Protein AF-A0A3D3BYM0-F1 (afdb_monomer_lite)

Radius of gyration: 15.6 Å; chains: 1; bounding box: 39×30×38 Å

Foldseek 3Di:
DDKAKEKEKPADQQQQVDKIKIFIWIDDPNDTGTDDMRIRQGALVSVVVVQVPDPRHAEYEYQDDLDADAADDADPVQVVCCVVAVVQVQGDDGDYCPVCVPGSSNVNSVVVVVVFADDVDDSVGRHYYYDRVQVVCCVVVVNSHGDPPDPDD

pLDDT: mean 93.31, std 7.95, range [42.41, 98.62]

Secondary structure (DSSP, 8-state):
--EEEEEEEE--SSTTTS-EEEEEEEEETTEEEEEEEEEEE-HHHHHHHHHHTSTTEEEEEEES-S----SSS--HHHHHHHHHHGGGT-PPPP--TTT-TT-HHHHHHHHHHTTT-EET--TTS-EEEEE-HHHHHHHHTT-SS----S---

Sequence (153 aa):
MRRFTLAGMDLAWVSANNPTAIAVGTLQGNTLTLDAVLQNLYGTESILKHLAGIDSLHGVTIDGPTIIRNLDGRRACEDELSRVYGSRKAGCHTSNLSRYPHADSVKLGDALAARGFAHLGNQDQRWQSECYPHPALIEIFQLRERHFYKKGR

Structure (mmCIF, N/CA/C/O backbone):
data_AF-A0A3D3BYM0-F1
#
_entry.id   AF-A0A3D3BYM0-F1
#
loop_
_atom_site.group_PDB
_atom_site.id
_atom_site.type_symbol
_atom_site.label_atom_id
_atom_site.label_alt_id
_atom_site.label_comp_id
_atom_site.label_asym_id
_atom_site.label_entity_id
_atom_site.label_seq_id
_atom_site.pdbx_PDB_ins_code
_atom_site.Cartn_x
_atom_site.Cartn_y
_atom_site.Cartn_z
_atom_site.occupancy
_atom_site.B_iso_or_equiv
_atom_site.auth_seq_id
_atom_site.auth_comp_id
_atom_site.auth_asym_id
_atom_site.auth_atom_id
_atom_site.pdbx_PDB_model_num
ATOM 1 N N . MET A 1 1 ? -21.919 -4.758 16.281 1.00 71.75 1 MET A N 1
ATOM 2 C CA . MET A 1 1 ? -21.126 -5.210 15.112 1.00 71.75 1 MET A CA 1
ATOM 3 C C . MET A 1 1 ? -19.688 -4.775 15.324 1.00 71.75 1 MET A C 1
ATOM 5 O O . MET A 1 1 ? -19.502 -3.680 15.844 1.00 71.75 1 MET A O 1
ATOM 9 N N . ARG A 1 2 ? -18.697 -5.611 14.987 1.00 86.94 2 ARG A N 1
ATOM 10 C CA . ARG A 1 2 ? -17.284 -5.204 15.069 1.00 86.94 2 ARG A CA 1
ATOM 11 C C . ARG A 1 2 ? -17.025 -4.050 14.093 1.00 86.94 2 ARG A C 1
ATOM 13 O O . ARG A 1 2 ? -17.615 -4.016 13.014 1.00 86.94 2 ARG A O 1
ATOM 20 N N . ARG A 1 3 ? -16.191 -3.106 14.522 1.00 93.88 3 ARG A N 1
ATOM 21 C CA . ARG A 1 3 ? -15.766 -1.927 13.764 1.00 93.88 3 ARG A CA 1
ATOM 22 C C . ARG A 1 3 ? -14.255 -2.022 13.588 1.00 93.88 3 ARG A C 1
ATOM 24 O O . ARG A 1 3 ? -13.564 -2.245 14.578 1.00 93.88 3 ARG A O 1
ATOM 31 N N . PHE A 1 4 ? -13.762 -1.841 12.368 1.00 96.81 4 PHE A N 1
ATOM 32 C CA 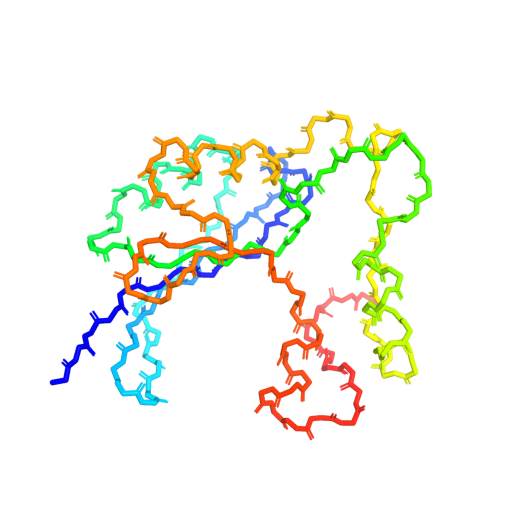. PHE A 1 4 ? -12.330 -1.870 12.075 1.00 96.81 4 PHE A CA 1
ATOM 33 C C . PHE A 1 4 ? -11.894 -0.578 11.395 1.00 96.81 4 PHE A C 1
ATOM 35 O O . PHE A 1 4 ? -12.480 -0.190 10.387 1.00 96.81 4 PHE A O 1
ATOM 42 N N . THR A 1 5 ? -10.855 0.065 11.923 1.00 98.06 5 THR A N 1
ATOM 43 C CA . THR A 1 5 ? -10.189 1.183 11.248 1.00 98.06 5 THR A CA 1
ATOM 44 C C . THR A 1 5 ? -9.174 0.621 10.260 1.00 98.06 5 THR A C 1
ATOM 46 O O . THR A 1 5 ? -8.299 -0.159 10.639 1.00 98.06 5 THR A O 1
ATOM 49 N N . LEU A 1 6 ? -9.285 0.996 8.992 1.00 98.00 6 LEU A N 1
ATOM 50 C CA . LEU A 1 6 ? -8.450 0.525 7.893 1.00 98.00 6 LEU A CA 1
ATOM 51 C C . LEU A 1 6 ? -7.742 1.708 7.231 1.00 98.00 6 LEU A C 1
ATOM 53 O O . LEU A 1 6 ? -8.289 2.809 7.174 1.00 98.00 6 LEU A O 1
ATOM 57 N N . ALA A 1 7 ? -6.550 1.467 6.693 1.00 98.38 7 ALA A N 1
ATOM 58 C CA . ALA A 1 7 ? -5.813 2.440 5.899 1.00 98.38 7 ALA A CA 1
ATOM 59 C C . ALA A 1 7 ? -5.406 1.846 4.545 1.00 98.38 7 ALA A C 1
ATOM 61 O O . ALA A 1 7 ? -4.842 0.755 4.484 1.00 98.38 7 ALA A O 1
ATOM 62 N N . GLY A 1 8 ? -5.652 2.574 3.460 1.00 97.56 8 GLY A N 1
ATOM 63 C CA . GLY A 1 8 ? -5.150 2.249 2.127 1.00 97.56 8 GLY A CA 1
ATOM 64 C C . GLY A 1 8 ? -4.214 3.335 1.626 1.00 97.56 8 GLY A C 1
ATOM 65 O O . GLY A 1 8 ? -4.562 4.511 1.701 1.00 97.56 8 GLY A O 1
ATOM 66 N N . MET A 1 9 ? -3.033 2.962 1.131 1.00 95.69 9 MET A N 1
ATOM 67 C CA . MET 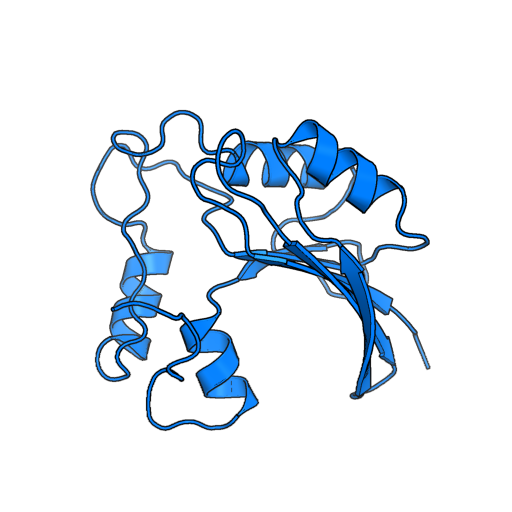A 1 9 ? -2.047 3.921 0.630 1.00 95.69 9 MET A CA 1
ATOM 68 C C . MET A 1 9 ? -1.777 3.763 -0.867 1.00 95.69 9 MET A C 1
ATOM 70 O O . MET A 1 9 ? -1.527 2.655 -1.338 1.00 95.69 9 MET A O 1
ATOM 74 N N . ASP A 1 10 ? -1.791 4.890 -1.580 1.00 94.81 10 ASP A N 1
ATOM 75 C CA . ASP A 1 10 ? -1.225 5.031 -2.927 1.00 94.81 10 ASP A CA 1
ATOM 76 C C . ASP A 1 10 ? 0.236 5.451 -2.756 1.00 94.81 10 ASP A C 1
ATOM 78 O O . ASP A 1 10 ? 0.537 6.626 -2.514 1.00 94.81 10 ASP A O 1
ATOM 82 N N . LEU A 1 11 ? 1.124 4.455 -2.729 1.00 93.69 11 LEU A N 1
ATOM 83 C CA . LEU A 1 11 ? 2.528 4.652 -2.408 1.00 93.69 11 LEU A CA 1
ATOM 84 C C . LEU A 1 11 ? 3.303 5.060 -3.658 1.00 93.69 11 LEU A C 1
ATOM 86 O O . LEU A 1 11 ? 3.356 4.358 -4.668 1.00 93.69 11 LEU A O 1
ATOM 90 N N . ALA A 1 12 ? 4.020 6.170 -3.547 1.00 88.81 12 ALA A N 1
ATOM 91 C CA . ALA A 1 12 ? 4.994 6.528 -4.555 1.00 88.81 12 ALA A CA 1
ATOM 92 C C . ALA A 1 12 ? 6.186 5.553 -4.556 1.00 88.81 12 ALA A C 1
ATOM 94 O O . ALA A 1 12 ? 6.851 5.368 -3.537 1.00 88.81 12 ALA A O 1
ATOM 95 N N . TRP A 1 13 ? 6.538 5.026 -5.735 1.00 81.44 13 TRP A N 1
ATOM 96 C CA . TRP A 1 13 ? 7.719 4.167 -5.937 1.00 81.44 13 TRP A CA 1
ATOM 97 C C . TRP A 1 13 ? 9.031 4.786 -5.429 1.00 81.44 13 TRP A C 1
ATOM 99 O O . TRP A 1 13 ? 9.923 4.062 -4.995 1.00 81.44 13 TRP A O 1
ATOM 109 N N . VAL A 1 14 ? 9.147 6.119 -5.486 1.00 82.50 14 VAL A N 1
ATOM 110 C CA . VAL A 1 14 ? 10.243 6.895 -4.886 1.00 82.50 14 VAL A CA 1
ATOM 111 C C . VAL A 1 14 ? 9.629 7.907 -3.926 1.00 82.50 14 VAL A C 1
ATOM 113 O O . VAL A 1 14 ? 9.344 9.047 -4.311 1.00 82.50 14 VAL A O 1
ATOM 116 N N . SER A 1 15 ? 9.390 7.471 -2.689 1.00 76.94 15 SER A N 1
ATOM 117 C CA . SER A 1 15 ? 8.596 8.217 -1.704 1.00 76.94 15 SER A CA 1
ATOM 118 C C . SER A 1 15 ? 9.264 9.508 -1.223 1.00 76.94 15 SER A C 1
ATOM 120 O O . SER A 1 15 ? 8.589 10.415 -0.747 1.00 76.94 15 SER A O 1
ATOM 122 N N . ALA A 1 16 ? 10.588 9.619 -1.361 1.00 79.31 16 ALA A N 1
ATOM 123 C CA . ALA A 1 16 ? 11.334 10.820 -0.989 1.00 79.31 16 ALA A CA 1
ATOM 124 C C . ALA A 1 16 ? 10.987 12.037 -1.866 1.00 79.31 16 ALA A C 1
ATOM 126 O O . ALA A 1 16 ? 10.979 13.160 -1.374 1.00 79.31 16 ALA A O 1
ATOM 127 N N . ASN A 1 17 ? 10.681 11.812 -3.150 1.00 83.94 17 ASN A N 1
ATOM 128 C CA . ASN A 1 17 ? 10.512 12.887 -4.137 1.00 83.94 17 ASN A CA 1
ATOM 129 C C . ASN A 1 17 ? 9.078 13.023 -4.652 1.00 83.94 17 ASN A C 1
ATOM 131 O O . ASN A 1 17 ? 8.745 14.027 -5.273 1.00 83.94 17 ASN A O 1
ATOM 135 N N . ASN A 1 18 ? 8.241 12.010 -4.435 1.00 89.88 18 ASN A N 1
ATOM 136 C CA . ASN A 1 18 ? 6.871 11.985 -4.924 1.00 89.88 18 ASN A CA 1
ATOM 137 C C . ASN A 1 18 ? 5.920 11.740 -3.751 1.00 89.88 18 ASN A C 1
ATOM 139 O O . ASN A 1 18 ? 6.206 10.882 -2.910 1.00 89.88 18 ASN A O 1
ATOM 143 N N . PRO A 1 19 ? 4.794 12.466 -3.694 1.00 93.50 19 PRO A N 1
ATOM 144 C CA . PRO A 1 19 ? 3.877 12.374 -2.576 1.00 93.50 19 PRO A CA 1
ATOM 145 C C . PRO A 1 19 ? 3.160 11.025 -2.558 1.00 93.50 19 PRO A C 1
ATOM 147 O O . PRO A 1 19 ? 2.708 10.522 -3.584 1.00 93.50 19 PRO A O 1
ATOM 150 N N . THR A 1 20 ? 3.014 10.483 -1.357 1.00 95.50 20 THR A N 1
ATOM 151 C CA . THR A 1 20 ? 2.113 9.380 -1.021 1.00 95.50 20 THR A CA 1
ATOM 152 C C . THR A 1 20 ? 0.846 9.943 -0.386 1.00 95.50 20 THR A C 1
ATOM 154 O O . THR A 1 20 ? 0.886 10.966 0.309 1.00 95.50 20 THR A O 1
ATOM 157 N N . ALA A 1 21 ? -0.277 9.262 -0.600 1.00 96.75 21 ALA A N 1
ATOM 158 C CA . ALA A 1 21 ? -1.528 9.538 0.095 1.00 96.75 21 ALA A CA 1
ATOM 159 C C . ALA A 1 21 ? -2.008 8.299 0.860 1.00 96.75 21 ALA A C 1
ATOM 161 O O . ALA A 1 21 ? -1.792 7.170 0.421 1.00 96.75 21 ALA A O 1
ATOM 162 N N . ILE A 1 22 ? -2.669 8.517 1.997 1.00 98.06 22 ILE A N 1
ATOM 163 C CA . ILE A 1 22 ? -3.292 7.476 2.822 1.00 98.06 22 ILE A CA 1
ATOM 164 C C . ILE A 1 22 ? -4.765 7.832 3.004 1.00 98.06 22 ILE A C 1
ATOM 166 O O . ILE A 1 22 ? -5.090 8.865 3.585 1.00 98.06 22 ILE A O 1
ATOM 170 N N . ALA A 1 23 ? -5.655 6.964 2.540 1.00 98.12 23 ALA A N 1
ATOM 171 C CA . ALA A 1 23 ? -7.070 7.003 2.873 1.00 98.12 23 ALA A CA 1
ATOM 172 C C . ALA A 1 23 ? -7.308 6.185 4.145 1.00 98.12 23 ALA A C 1
ATOM 174 O O . ALA A 1 23 ? -6.874 5.038 4.229 1.00 98.12 23 ALA A O 1
ATOM 175 N N . VAL A 1 24 ? -8.002 6.765 5.120 1.00 98.62 24 VAL A N 1
ATOM 176 C CA . VAL A 1 24 ? -8.388 6.106 6.372 1.00 98.62 24 VAL A CA 1
ATOM 177 C C . VAL A 1 24 ? -9.896 5.954 6.382 1.00 98.62 24 VAL A C 1
ATOM 179 O O . VAL A 1 24 ? -10.616 6.912 6.097 1.00 98.62 24 VAL A O 1
ATOM 182 N N . GLY A 1 25 ? -10.378 4.763 6.706 1.00 98.12 25 GLY A N 1
ATOM 183 C CA . GLY A 1 25 ? -11.804 4.502 6.767 1.00 98.12 25 GLY A CA 1
ATOM 184 C C . GLY A 1 25 ? -12.190 3.486 7.822 1.00 98.12 25 GLY A C 1
ATOM 185 O O . GLY A 1 25 ? -11.385 2.683 8.289 1.00 98.12 25 GLY A O 1
ATOM 186 N N . THR A 1 26 ? -13.466 3.508 8.164 1.00 98.00 26 THR A N 1
ATOM 187 C CA . THR A 1 26 ? -14.086 2.622 9.131 1.00 98.00 26 THR A CA 1
ATOM 188 C C . THR A 1 26 ? -14.918 1.575 8.406 1.00 98.00 26 THR A C 1
ATOM 190 O O . THR A 1 26 ? -15.891 1.915 7.735 1.00 98.00 26 THR A O 1
ATOM 193 N N . LEU A 1 27 ? -14.597 0.298 8.603 1.00 96.00 27 LEU A N 1
ATOM 194 C CA . LEU A 1 27 ? -15.428 -0.822 8.177 1.00 96.00 27 LEU A CA 1
ATOM 195 C C . LEU A 1 27 ? -16.379 -1.238 9.306 1.00 96.00 27 LEU A C 1
ATOM 197 O O . LEU A 1 27 ? -15.939 -1.602 10.400 1.00 96.00 27 LEU A O 1
ATOM 201 N N . GLN A 1 28 ? -17.681 -1.227 9.026 1.00 96.00 28 GLN A N 1
ATOM 202 C CA . GLN A 1 28 ? -18.724 -1.758 9.900 1.00 96.00 28 GLN A CA 1
ATOM 203 C C . GLN A 1 28 ? -19.704 -2.605 9.080 1.00 96.00 28 GLN A C 1
ATOM 205 O O . GLN A 1 28 ? -20.415 -2.096 8.214 1.00 96.00 28 GLN A O 1
ATOM 210 N N . GLY A 1 29 ? -19.749 -3.912 9.354 1.00 92.56 29 GLY A N 1
ATOM 211 C CA . GLY A 1 29 ? -20.488 -4.848 8.501 1.00 92.56 29 GLY A CA 1
ATOM 212 C C . GLY A 1 29 ? -19.932 -4.814 7.075 1.00 92.56 29 GLY A C 1
ATOM 213 O O . GLY A 1 29 ? -18.740 -5.035 6.884 1.00 92.56 29 GLY A O 1
ATOM 214 N N . ASN A 1 30 ? -20.778 -4.476 6.101 1.00 90.94 30 ASN A N 1
ATOM 215 C CA . ASN A 1 30 ? -20.394 -4.358 4.688 1.00 90.94 30 ASN A CA 1
ATOM 216 C C . ASN A 1 30 ? -20.196 -2.901 4.236 1.00 90.94 30 ASN A C 1
ATOM 218 O O . ASN A 1 30 ? -20.046 -2.644 3.043 1.00 90.94 30 ASN A O 1
ATOM 222 N N . THR A 1 31 ? -20.209 -1.947 5.167 1.00 94.62 31 THR A N 1
ATOM 223 C CA . THR A 1 31 ? -20.067 -0.523 4.859 1.00 94.62 31 THR A CA 1
ATOM 224 C C . THR A 1 31 ? -18.681 -0.047 5.261 1.00 94.62 31 THR A C 1
ATOM 226 O O . THR A 1 31 ? -18.320 -0.109 6.436 1.00 94.62 31 THR A O 1
ATOM 229 N N . LEU A 1 32 ? -17.918 0.445 4.285 1.00 94.69 32 LEU A N 1
ATOM 230 C CA . LEU A 1 32 ? -16.675 1.177 4.507 1.00 94.69 32 LEU A CA 1
ATOM 231 C C . LEU A 1 32 ? -16.955 2.679 4.375 1.00 94.69 32 LEU A C 1
ATOM 233 O O . LEU A 1 32 ? -17.291 3.150 3.289 1.00 94.69 32 LEU A O 1
ATOM 237 N N . THR A 1 33 ? -16.803 3.422 5.466 1.00 97.50 33 THR A N 1
ATOM 238 C CA . THR A 1 33 ? -16.913 4.887 5.483 1.00 97.50 33 THR A CA 1
ATOM 239 C C . THR A 1 33 ? -15.521 5.495 5.392 1.00 97.50 33 THR A C 1
ATOM 241 O O . THR A 1 33 ? -14.649 5.132 6.175 1.00 97.50 33 THR A O 1
ATOM 244 N N . LEU A 1 34 ? -15.299 6.408 4.445 1.00 97.81 34 LEU A N 1
ATOM 245 C CA . LEU A 1 34 ? -14.060 7.183 4.372 1.00 97.81 34 LEU A CA 1
ATOM 246 C C . LEU A 1 34 ? -14.079 8.260 5.462 1.00 97.81 34 LEU A C 1
ATOM 248 O O . LEU A 1 34 ? -14.935 9.141 5.438 1.00 97.81 34 LEU A O 1
ATOM 252 N N . ASP A 1 35 ? -13.124 8.193 6.382 1.00 97.69 35 ASP A N 1
ATOM 253 C CA . ASP A 1 35 ? -13.037 9.104 7.523 1.00 97.69 35 ASP A CA 1
ATOM 254 C C . ASP A 1 35 ? -12.062 10.258 7.242 1.00 97.69 35 ASP A C 1
ATOM 256 O O . ASP A 1 35 ? -12.324 11.403 7.608 1.00 97.69 35 ASP A O 1
ATOM 260 N N . ALA A 1 36 ? -10.936 9.976 6.576 1.00 97.88 36 ALA A N 1
ATOM 261 C CA . ALA A 1 36 ? -9.917 10.977 6.267 1.00 97.88 36 ALA A CA 1
ATOM 262 C C . ALA A 1 36 ? -9.064 10.599 5.049 1.00 97.88 36 ALA A C 1
ATOM 264 O O . ALA A 1 36 ? -8.914 9.427 4.706 1.00 97.88 36 ALA A O 1
ATOM 265 N N . VAL A 1 37 ? -8.438 11.607 4.432 1.00 98.12 37 VAL A N 1
ATOM 266 C CA . VAL A 1 37 ? -7.385 11.426 3.424 1.00 98.12 37 VAL A CA 1
ATOM 267 C C . VAL A 1 37 ? -6.181 12.276 3.812 1.00 98.12 37 VAL A C 1
ATOM 269 O O . VAL A 1 37 ? -6.242 13.504 3.797 1.00 98.12 37 VAL A O 1
ATOM 272 N N . LEU A 1 38 ? -5.077 11.613 4.138 1.00 97.38 38 LEU A N 1
ATOM 273 C CA . LEU A 1 38 ? -3.778 12.231 4.374 1.00 97.38 38 LEU A CA 1
ATOM 274 C C . LEU A 1 38 ? -3.044 12.316 3.036 1.00 97.38 38 LEU A C 1
ATOM 276 O O . LEU A 1 38 ? -2.950 11.320 2.323 1.00 97.38 38 LEU A O 1
ATOM 280 N N . GLN A 1 39 ? -2.541 13.491 2.678 1.00 96.06 39 GLN A N 1
ATOM 281 C CA . GLN A 1 39 ? -1.901 13.747 1.382 1.00 96.06 39 GLN A CA 1
ATOM 282 C C . GLN A 1 39 ? -0.513 14.349 1.586 1.00 96.06 39 GLN A C 1
ATOM 284 O O . GLN A 1 39 ? -0.189 14.808 2.680 1.00 96.06 39 GLN A O 1
ATOM 289 N N . ASN A 1 40 ? 0.283 14.405 0.514 1.00 95.25 40 ASN A N 1
ATOM 290 C CA . ASN A 1 40 ? 1.610 15.030 0.514 1.00 95.25 40 ASN A CA 1
ATOM 291 C C . ASN A 1 40 ? 2.564 14.426 1.559 1.00 95.25 40 ASN A C 1
ATOM 293 O O . ASN A 1 40 ? 3.332 15.143 2.199 1.00 95.25 40 ASN A O 1
ATOM 297 N N . LEU A 1 41 ? 2.510 13.103 1.737 1.00 96.25 41 LEU A N 1
ATOM 298 C CA . LEU A 1 41 ? 3.426 12.385 2.617 1.00 96.25 41 LEU A CA 1
ATOM 299 C C . LEU A 1 41 ? 4.687 11.997 1.845 1.00 96.25 41 LEU A C 1
ATOM 301 O O . LEU A 1 41 ? 4.596 11.360 0.797 1.00 96.25 41 LEU A O 1
ATOM 305 N N . TYR A 1 42 ? 5.850 12.357 2.381 1.00 95.81 42 TYR A N 1
ATOM 306 C CA . TYR A 1 42 ? 7.150 12.094 1.766 1.00 95.81 42 TYR A CA 1
ATOM 307 C C . TYR A 1 42 ? 8.029 11.267 2.697 1.00 95.81 42 TYR A C 1
ATOM 309 O O . TYR A 1 42 ? 8.145 11.568 3.886 1.00 95.81 42 TYR A O 1
ATOM 317 N N . GLY A 1 43 ? 8.672 10.249 2.134 1.00 94.62 43 GLY A N 1
ATOM 318 C CA . GLY A 1 43 ? 9.540 9.332 2.859 1.00 94.62 43 GLY A CA 1
ATOM 319 C C . GLY A 1 43 ? 8.790 8.360 3.774 1.00 94.62 43 GLY A C 1
ATOM 320 O O . GLY A 1 43 ? 7.691 8.618 4.276 1.00 94.62 43 GLY A O 1
ATOM 321 N N . THR A 1 44 ? 9.422 7.219 4.032 1.00 94.69 44 THR A N 1
ATOM 322 C CA . THR A 1 44 ? 8.854 6.148 4.859 1.00 94.69 44 THR A CA 1
ATOM 323 C C . THR A 1 44 ? 8.611 6.580 6.304 1.00 94.69 44 THR A C 1
ATOM 325 O O . THR A 1 44 ? 7.604 6.196 6.890 1.00 94.69 44 THR A O 1
ATOM 328 N N . GLU A 1 45 ? 9.474 7.418 6.880 1.00 95.50 45 GLU A N 1
ATOM 329 C CA . GLU A 1 45 ? 9.327 7.901 8.259 1.00 95.50 45 GLU A CA 1
ATOM 330 C C . GLU A 1 45 ? 8.045 8.715 8.461 1.00 95.50 45 GLU A C 1
ATOM 332 O O . GLU A 1 45 ? 7.302 8.468 9.413 1.00 95.50 45 GLU A O 1
ATOM 337 N N . SER A 1 46 ? 7.745 9.642 7.541 1.00 96.56 46 SER A N 1
ATOM 338 C CA . SER A 1 46 ? 6.514 10.437 7.594 1.00 96.56 46 SER A CA 1
ATOM 339 C C . SER A 1 46 ? 5.283 9.541 7.479 1.00 96.56 46 SER A C 1
ATOM 341 O O . SER A 1 46 ? 4.355 9.660 8.280 1.00 96.56 46 SER A O 1
A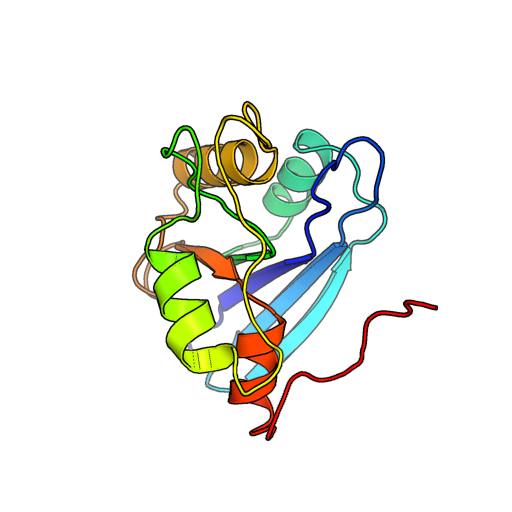TOM 343 N N . ILE A 1 47 ? 5.299 8.591 6.539 1.00 96.75 47 ILE A N 1
ATOM 344 C CA . ILE A 1 47 ? 4.215 7.621 6.337 1.00 96.75 47 ILE A CA 1
ATOM 345 C C . ILE A 1 47 ? 3.979 6.803 7.616 1.00 96.75 47 ILE A C 1
ATOM 347 O O . ILE A 1 47 ? 2.855 6.737 8.111 1.00 96.75 47 ILE A O 1
ATOM 351 N N . LEU A 1 48 ? 5.036 6.231 8.202 1.00 97.19 48 LEU A N 1
ATOM 352 C CA . LEU A 1 48 ? 4.942 5.420 9.420 1.00 97.19 48 LEU A CA 1
ATOM 353 C C . LEU A 1 48 ? 4.463 6.225 10.629 1.00 97.19 48 LEU A C 1
ATOM 355 O O . LEU A 1 48 ? 3.677 5.708 11.424 1.00 97.19 48 LEU A O 1
ATOM 359 N N . LYS A 1 49 ? 4.906 7.480 10.768 1.00 97.69 49 LYS A N 1
ATOM 360 C CA . LYS A 1 49 ? 4.443 8.382 11.828 1.00 97.69 49 LYS A CA 1
ATOM 361 C C . LYS A 1 49 ? 2.939 8.626 11.726 1.00 97.69 49 LYS A C 1
ATOM 363 O O . LYS A 1 49 ? 2.246 8.540 12.735 1.00 97.69 49 LYS A O 1
ATOM 368 N N . HIS A 1 50 ? 2.436 8.894 10.522 1.00 97.75 50 HIS A N 1
ATOM 369 C CA . HIS A 1 50 ? 1.007 9.115 10.308 1.00 97.75 50 HIS A CA 1
ATOM 370 C C . HIS A 1 50 ? 0.190 7.845 10.559 1.00 97.75 50 HIS A C 1
ATOM 372 O O . HIS A 1 50 ? -0.824 7.921 11.241 1.00 97.75 50 HIS A O 1
ATOM 378 N N . LEU A 1 51 ? 0.653 6.675 10.103 1.00 97.81 51 LEU A N 1
ATOM 379 C CA . LEU A 1 51 ? -0.013 5.398 10.393 1.00 97.81 51 LEU A CA 1
ATOM 380 C C . LEU A 1 51 ? -0.068 5.091 11.895 1.00 97.81 51 LEU A C 1
ATOM 382 O O . LEU A 1 51 ? -1.084 4.608 12.384 1.00 97.81 51 LEU A O 1
ATOM 386 N N . ALA A 1 52 ? 1.006 5.382 12.634 1.00 96.94 52 ALA A N 1
ATOM 387 C CA . ALA A 1 52 ? 1.056 5.184 14.082 1.00 96.94 52 ALA A CA 1
ATOM 388 C C . ALA A 1 52 ? 0.123 6.131 14.856 1.00 96.94 52 ALA A C 1
ATOM 390 O O . ALA A 1 52 ? -0.267 5.805 15.972 1.00 96.94 52 ALA A O 1
ATOM 391 N N . GLY A 1 53 ? -0.228 7.280 14.271 1.00 97.19 53 GLY A N 1
ATOM 392 C CA . GLY A 1 53 ? -1.191 8.226 14.835 1.00 97.19 53 GLY A CA 1
ATOM 393 C C . GLY A 1 53 ? -2.657 7.889 14.549 1.00 97.19 53 GLY A C 1
ATOM 394 O O . GLY A 1 53 ? -3.528 8.623 15.003 1.00 97.19 53 GLY A O 1
ATOM 395 N N . ILE A 1 54 ? -2.951 6.828 13.786 1.00 97.75 54 ILE A N 1
ATOM 396 C CA . ILE A 1 54 ? -4.328 6.390 13.531 1.00 97.75 54 ILE A CA 1
ATOM 397 C C . ILE A 1 54 ? -4.780 5.469 14.667 1.00 97.75 54 ILE A C 1
ATOM 399 O O . ILE A 1 54 ? -4.298 4.340 14.808 1.00 97.75 54 ILE A O 1
ATOM 403 N N . ASP A 1 55 ? -5.757 5.934 15.440 1.00 95.50 55 ASP A N 1
ATOM 404 C CA . ASP A 1 55 ? -6.313 5.180 16.558 1.00 95.50 55 ASP A CA 1
ATOM 405 C C . ASP A 1 55 ? -6.945 3.859 16.107 1.00 95.50 55 ASP A C 1
ATOM 407 O O . ASP A 1 55 ? -7.757 3.794 15.179 1.00 95.50 55 ASP A O 1
ATOM 411 N N . SER A 1 56 ? -6.598 2.783 16.820 1.00 95.31 56 SER A N 1
ATOM 412 C CA . SER A 1 56 ? -7.125 1.431 16.586 1.00 95.31 56 SER A CA 1
ATOM 413 C C . SER A 1 56 ? -6.958 0.930 15.141 1.00 95.31 56 SER A C 1
ATOM 415 O O . SER A 1 56 ? -7.774 0.140 14.662 1.00 95.31 56 SER A O 1
ATOM 417 N N . LEU A 1 57 ? -5.904 1.373 14.438 1.00 98.00 57 LEU A N 1
ATOM 418 C CA . LEU A 1 57 ? -5.595 0.917 13.083 1.00 98.00 57 LEU A CA 1
ATOM 419 C C . LEU A 1 57 ? -5.420 -0.608 13.038 1.00 98.00 57 LEU A C 1
ATOM 421 O O . LEU A 1 57 ? -4.499 -1.174 13.643 1.00 98.00 57 LEU A O 1
ATOM 425 N N . HIS A 1 58 ? -6.306 -1.251 12.281 1.00 97.88 58 HIS A N 1
ATOM 426 C CA . HIS A 1 58 ? -6.461 -2.699 12.221 1.00 97.88 58 HIS A CA 1
ATOM 427 C C . HIS A 1 58 ? -5.870 -3.311 10.951 1.00 97.88 58 HIS A C 1
ATOM 429 O O . HIS A 1 58 ? -5.176 -4.320 11.020 1.00 97.88 58 HIS A O 1
ATOM 435 N N . GLY A 1 59 ? -6.097 -2.687 9.796 1.00 97.88 59 GLY A N 1
ATOM 436 C CA . GLY A 1 59 ? -5.649 -3.205 8.503 1.00 97.88 59 GLY A CA 1
ATOM 437 C C . GLY A 1 59 ? -4.973 -2.145 7.648 1.00 97.88 59 GLY A C 1
ATOM 438 O O . GLY A 1 59 ? -5.416 -0.996 7.636 1.00 97.88 59 GLY A O 1
ATOM 439 N N . VAL A 1 60 ? -3.917 -2.529 6.929 1.00 98.19 60 VAL A N 1
ATOM 440 C CA . VAL A 1 60 ? -3.181 -1.636 6.025 1.00 98.19 60 VAL A CA 1
ATOM 441 C C . VAL A 1 60 ? -3.004 -2.275 4.650 1.00 98.19 60 VAL A C 1
ATOM 443 O O . VAL A 1 60 ? -2.416 -3.345 4.529 1.00 98.19 60 VAL A O 1
ATOM 446 N N . THR A 1 61 ? -3.454 -1.605 3.593 1.00 97.12 61 THR A N 1
ATOM 447 C CA . THR A 1 61 ? -3.196 -2.025 2.208 1.00 97.12 61 THR A CA 1
ATOM 448 C C . THR A 1 61 ? -2.232 -1.062 1.524 1.00 97.12 61 THR A C 1
ATOM 450 O O . THR A 1 61 ? -2.436 0.151 1.604 1.00 97.12 61 THR A O 1
ATOM 453 N N . ILE A 1 62 ? -1.227 -1.581 0.819 1.00 96.81 62 ILE A N 1
ATOM 454 C CA . ILE A 1 62 ? -0.161 -0.791 0.183 1.00 96.81 62 ILE A CA 1
ATOM 455 C C . ILE A 1 62 ? -0.196 -0.970 -1.333 1.00 96.81 62 ILE A C 1
ATOM 457 O O . ILE A 1 62 ? -0.008 -2.092 -1.793 1.00 96.81 62 ILE A O 1
ATOM 461 N N . ASP A 1 63 ? -0.403 0.099 -2.114 1.00 94.69 63 ASP A N 1
ATOM 462 C CA . ASP A 1 63 ? -0.197 0.064 -3.573 1.00 94.69 63 ASP A CA 1
ATOM 463 C C . ASP A 1 63 ? 1.298 -0.060 -3.883 1.00 94.69 63 ASP A C 1
ATOM 465 O O . ASP A 1 63 ? 2.022 0.926 -4.004 1.00 94.69 63 ASP A O 1
ATOM 469 N N . GLY A 1 64 ? 1.785 -1.296 -3.929 1.00 92.81 64 GLY A N 1
ATOM 470 C CA . GLY A 1 64 ? 3.170 -1.587 -4.245 1.00 92.81 64 GLY A CA 1
ATOM 471 C C . GLY A 1 64 ? 3.667 -2.917 -3.679 1.00 92.81 64 GLY A C 1
ATOM 472 O O . GLY A 1 64 ? 3.029 -3.525 -2.818 1.00 92.81 64 GLY A O 1
ATOM 473 N N . PRO A 1 65 ? 4.835 -3.373 -4.156 1.00 94.50 65 PRO A N 1
ATOM 474 C CA . PRO A 1 65 ? 5.451 -4.622 -3.723 1.00 94.50 65 PRO A CA 1
ATOM 475 C C . PRO A 1 65 ? 6.021 -4.511 -2.300 1.00 94.50 65 PRO A C 1
ATOM 477 O O . PRO A 1 65 ? 7.040 -3.854 -2.098 1.00 94.50 65 PRO A O 1
ATOM 480 N N . THR A 1 66 ? 5.436 -5.172 -1.305 1.00 95.56 66 THR A N 1
ATOM 481 C CA . THR A 1 66 ? 5.976 -5.208 0.070 1.00 95.56 66 THR A CA 1
ATOM 482 C C . THR A 1 66 ? 6.996 -6.325 0.263 1.00 95.56 66 THR A C 1
ATOM 484 O O . THR A 1 66 ? 7.747 -6.309 1.233 1.00 95.56 66 THR A O 1
ATOM 487 N N . ILE A 1 67 ? 7.075 -7.274 -0.676 1.00 95.12 67 ILE A N 1
ATOM 488 C CA . ILE A 1 67 ? 8.086 -8.336 -0.682 1.00 95.12 67 ILE A CA 1
ATOM 489 C C . ILE A 1 67 ? 8.733 -8.429 -2.067 1.00 95.12 67 ILE A C 1
ATOM 491 O O . ILE A 1 67 ? 8.082 -8.784 -3.050 1.00 95.12 67 ILE A O 1
ATOM 495 N N . ILE A 1 68 ? 10.042 -8.183 -2.142 1.00 96.44 68 ILE A N 1
ATOM 496 C CA . ILE A 1 68 ? 10.850 -8.363 -3.357 1.00 96.44 68 ILE A CA 1
ATOM 497 C C . ILE A 1 68 ? 12.059 -9.227 -3.002 1.00 96.44 68 ILE A C 1
ATOM 499 O O . ILE A 1 68 ? 12.850 -8.865 -2.138 1.00 96.44 68 ILE A O 1
ATOM 503 N N . ARG A 1 69 ? 12.185 -10.391 -3.647 1.00 96.19 69 ARG A N 1
ATOM 504 C CA . ARG A 1 69 ? 13.269 -11.361 -3.383 1.00 96.19 69 ARG A CA 1
ATOM 505 C C . ARG A 1 69 ? 13.989 -11.826 -4.647 1.00 96.19 69 ARG A C 1
ATOM 507 O O . ARG A 1 69 ? 15.097 -12.338 -4.565 1.00 96.19 69 ARG A O 1
ATOM 514 N N . ASN A 1 70 ? 13.351 -11.673 -5.802 1.00 97.06 70 ASN A N 1
ATOM 515 C CA . ASN A 1 70 ? 13.909 -12.007 -7.103 1.00 97.06 70 ASN A CA 1
ATOM 516 C C . ASN A 1 70 ? 14.936 -10.955 -7.537 1.00 97.06 70 ASN A C 1
ATOM 518 O O . ASN A 1 70 ? 14.707 -9.752 -7.386 1.00 97.06 70 ASN A O 1
ATOM 522 N N . LEU A 1 71 ? 16.054 -11.422 -8.097 1.00 97.31 71 LEU A N 1
ATOM 523 C CA . LEU A 1 71 ? 17.101 -10.550 -8.622 1.00 97.31 71 LEU A CA 1
ATOM 524 C C . LEU A 1 71 ? 16.579 -9.743 -9.817 1.00 97.31 71 LEU A C 1
ATOM 526 O O . LEU A 1 71 ? 16.642 -8.517 -9.806 1.00 97.31 71 LEU A O 1
ATOM 530 N N . ASP A 1 72 ? 15.988 -10.436 -10.787 1.00 96.88 72 ASP A N 1
ATOM 531 C CA . ASP A 1 72 ? 15.446 -9.906 -12.032 1.00 96.88 72 ASP A CA 1
ATOM 532 C C . ASP A 1 72 ? 14.052 -10.495 -12.334 1.00 96.88 72 ASP A C 1
ATOM 534 O O . ASP A 1 72 ? 13.433 -11.159 -11.496 1.00 96.88 72 ASP A O 1
ATOM 538 N N . GLY A 1 73 ? 13.509 -10.181 -13.514 1.00 95.62 73 GLY A N 1
ATOM 539 C CA . GLY A 1 73 ? 12.206 -10.689 -13.945 1.00 95.62 73 GLY A CA 1
ATOM 540 C C . GLY A 1 73 ? 11.038 -10.204 -13.082 1.00 95.62 73 GLY A C 1
ATOM 541 O O . GLY A 1 73 ? 11.167 -9.248 -12.313 1.00 95.62 73 GLY A O 1
ATOM 542 N N . ARG A 1 74 ? 9.879 -10.842 -13.268 1.00 94.81 74 ARG A N 1
ATOM 543 C CA . ARG A 1 74 ? 8.631 -10.581 -12.535 1.00 94.81 74 ARG A CA 1
ATOM 544 C C . ARG A 1 74 ? 8.491 -11.547 -11.366 1.00 94.81 74 ARG A C 1
ATOM 546 O O . ARG A 1 74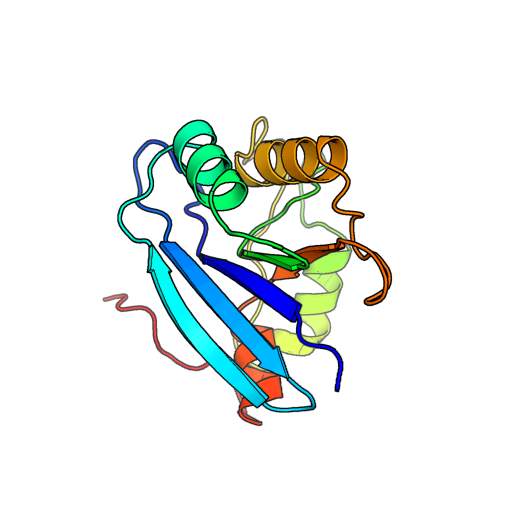 ? 9.009 -12.660 -11.405 1.00 94.81 74 ARG A O 1
ATOM 553 N N . ARG A 1 75 ? 7.778 -11.124 -10.324 1.00 96.00 75 ARG A N 1
ATOM 554 C CA . ARG A 1 75 ? 7.412 -12.013 -9.212 1.00 96.00 75 ARG A CA 1
ATOM 555 C C . ARG A 1 75 ? 6.281 -12.943 -9.651 1.00 96.00 75 ARG A C 1
ATOM 557 O O . ARG A 1 75 ? 5.403 -12.527 -10.401 1.00 96.00 75 ARG A O 1
ATOM 564 N N . ALA A 1 76 ? 6.230 -14.157 -9.102 1.00 94.12 76 ALA A N 1
ATOM 565 C CA . ALA A 1 76 ? 5.174 -15.124 -9.425 1.00 94.12 76 ALA A CA 1
ATOM 566 C C . ALA A 1 76 ? 3.751 -14.560 -9.217 1.00 94.12 76 ALA A C 1
ATOM 568 O O . ALA A 1 76 ? 2.863 -14.793 -10.032 1.00 94.12 76 ALA A O 1
ATOM 569 N N . CYS A 1 77 ? 3.537 -13.757 -8.166 1.00 92.50 77 CYS A N 1
ATOM 570 C CA . CYS A 1 77 ? 2.252 -13.091 -7.931 1.00 92.50 77 CYS A CA 1
ATOM 571 C C . CYS A 1 77 ? 1.897 -12.071 -9.026 1.00 92.50 77 CYS A C 1
ATOM 573 O O . CYS A 1 77 ? 0.736 -11.960 -9.411 1.00 92.50 77 CYS A O 1
ATOM 575 N N . GLU A 1 78 ? 2.885 -11.350 -9.561 1.00 95.19 78 GLU A N 1
ATOM 576 C CA . GLU A 1 78 ? 2.688 -10.405 -10.659 1.00 95.19 78 GLU A CA 1
ATOM 577 C C . GLU A 1 78 ? 2.345 -11.148 -11.954 1.00 95.19 78 GLU A C 1
ATOM 579 O O . GLU A 1 78 ? 1.490 -10.688 -12.715 1.00 95.19 78 GLU A O 1
ATOM 584 N N . ASP A 1 79 ? 2.999 -12.279 -12.226 1.00 94.69 79 ASP A N 1
ATOM 585 C CA . ASP A 1 79 ? 2.694 -13.112 -13.392 1.00 94.69 79 ASP A CA 1
ATOM 586 C C . ASP A 1 79 ? 1.265 -13.649 -13.344 1.00 94.69 79 ASP A C 1
ATOM 588 O O . ASP A 1 79 ? 0.525 -13.459 -14.312 1.00 94.69 79 ASP A O 1
ATOM 592 N N . GLU A 1 80 ? 0.830 -14.192 -12.206 1.00 94.81 80 GLU A N 1
ATOM 593 C CA . GLU A 1 80 ? -0.553 -14.644 -12.028 1.00 94.81 80 GLU A CA 1
ATOM 594 C C . GLU A 1 80 ? -1.563 -13.501 -12.171 1.00 94.81 80 GLU A C 1
ATOM 596 O O . GLU A 1 80 ? -2.555 -13.636 -12.892 1.00 94.81 80 GLU A O 1
ATOM 601 N N . LEU A 1 81 ? -1.298 -12.338 -11.568 1.00 93.62 81 LEU A N 1
ATOM 602 C CA . LEU A 1 81 ? -2.166 -11.171 -11.724 1.00 93.62 81 LEU A CA 1
ATOM 603 C C . LEU A 1 81 ? -2.263 -10.727 -13.185 1.00 93.62 81 LEU A C 1
ATOM 605 O O . LEU A 1 81 ? -3.363 -10.497 -13.680 1.00 93.62 81 LEU A O 1
ATOM 609 N N . SER A 1 82 ? -1.151 -10.658 -13.916 1.00 93.88 82 SER A N 1
ATOM 610 C CA . SER A 1 82 ? -1.193 -10.298 -15.338 1.00 93.88 82 SER A CA 1
ATOM 611 C C . SER A 1 82 ? -1.827 -11.373 -16.213 1.00 93.88 82 SER A C 1
ATOM 613 O O . SER A 1 82 ? -2.440 -11.026 -17.219 1.00 93.88 82 SER A O 1
ATOM 615 N N . ARG A 1 83 ? -1.743 -12.654 -15.846 1.00 95.81 83 ARG A N 1
ATOM 616 C CA . ARG A 1 83 ? -2.463 -13.728 -16.541 1.00 95.81 83 ARG A CA 1
ATOM 617 C C . ARG A 1 83 ? -3.978 -13.545 -16.420 1.00 95.81 83 ARG A C 1
ATOM 619 O O . ARG A 1 83 ? -4.689 -13.723 -17.404 1.00 95.81 83 ARG A O 1
ATOM 626 N N . VAL A 1 84 ? -4.465 -13.166 -15.237 1.00 96.25 84 VAL A N 1
ATOM 627 C CA . VAL A 1 84 ? -5.901 -12.972 -14.965 1.00 96.25 84 VAL A CA 1
ATOM 628 C C . VAL A 1 84 ? -6.417 -11.624 -15.489 1.00 96.25 84 VAL A C 1
ATOM 630 O O . VAL A 1 84 ? -7.497 -11.555 -16.071 1.00 96.25 84 VAL A O 1
ATOM 633 N N . TYR A 1 85 ? -5.650 -10.547 -15.309 1.00 96.62 85 TYR A N 1
ATOM 634 C CA . TYR A 1 85 ? -6.101 -9.168 -15.537 1.00 96.62 85 TYR A CA 1
ATOM 635 C C . TYR A 1 85 ? -5.456 -8.478 -16.748 1.00 96.62 85 TYR A C 1
ATOM 637 O O . TYR A 1 85 ? -5.829 -7.351 -17.089 1.00 96.62 85 TYR A O 1
ATOM 645 N N . GLY A 1 86 ? -4.515 -9.125 -17.440 1.00 95.06 86 GLY A N 1
ATOM 646 C CA . GLY A 1 86 ? -3.808 -8.549 -18.588 1.00 95.06 86 GLY A CA 1
ATOM 647 C C . GLY A 1 86 ? -4.742 -8.178 -19.741 1.00 95.06 86 GLY A C 1
ATOM 648 O O . GLY A 1 86 ? -4.680 -7.057 -20.245 1.00 95.06 86 GLY A O 1
ATOM 649 N N . SER A 1 87 ? -5.689 -9.059 -20.084 1.00 95.88 87 SER A N 1
ATOM 650 C CA . SER A 1 87 ? -6.730 -8.792 -21.096 1.00 95.88 87 SER A CA 1
ATOM 651 C C . SER A 1 87 ? -7.678 -7.652 -20.701 1.00 95.88 87 SER A C 1
ATOM 653 O O . SER A 1 87 ? -8.298 -7.033 -21.561 1.00 95.88 87 SER A O 1
ATOM 655 N N . ARG A 1 88 ? -7.739 -7.326 -19.404 1.00 96.38 88 ARG A N 1
ATOM 656 C CA . ARG A 1 88 ? -8.529 -6.238 -18.807 1.00 96.38 88 ARG A CA 1
ATOM 657 C C . ARG A 1 88 ? -7.695 -4.967 -18.599 1.00 96.38 88 ARG A C 1
ATOM 659 O 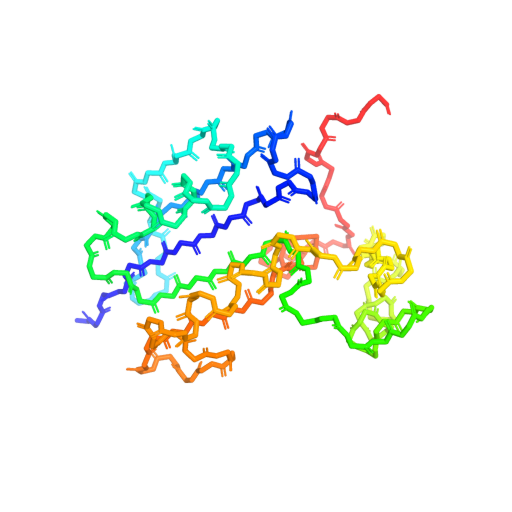O . ARG A 1 88 ? -8.100 -4.072 -17.856 1.00 96.38 88 ARG A O 1
ATOM 666 N N . LYS A 1 89 ? -6.523 -4.883 -19.248 1.00 94.56 89 LYS A N 1
ATOM 667 C CA . LYS A 1 89 ? -5.576 -3.753 -19.203 1.00 94.56 89 LYS A CA 1
ATOM 668 C C . LYS A 1 89 ? -5.070 -3.433 -17.788 1.00 94.56 89 LYS A C 1
ATOM 670 O O . LYS A 1 89 ? -4.694 -2.299 -17.517 1.00 94.56 89 LYS A O 1
ATOM 675 N N . ALA A 1 90 ? -5.051 -4.415 -16.890 1.00 94.12 90 ALA A N 1
ATOM 676 C CA . ALA A 1 90 ? -4.731 -4.246 -15.471 1.00 94.12 90 ALA A CA 1
ATOM 677 C C . ALA A 1 90 ? -3.548 -5.134 -15.034 1.00 94.12 90 ALA A C 1
ATOM 679 O O . ALA A 1 90 ? -3.569 -5.740 -13.967 1.00 94.12 90 ALA A O 1
ATOM 680 N N . GLY A 1 91 ? -2.520 -5.223 -15.884 1.00 89.19 91 GLY A N 1
ATOM 681 C CA . GLY A 1 91 ? -1.284 -5.946 -15.577 1.00 89.19 91 GLY A CA 1
ATOM 682 C C . GLY A 1 91 ? -0.391 -5.223 -14.562 1.00 89.19 91 GLY A C 1
ATOM 683 O O . GLY A 1 91 ? -0.465 -4.004 -14.400 1.00 89.19 91 GLY A O 1
ATOM 684 N N . CYS A 1 92 ? 0.477 -5.985 -13.898 1.00 89.06 92 CYS A N 1
ATOM 685 C CA . CYS A 1 92 ? 1.393 -5.473 -12.877 1.00 89.06 92 CYS A CA 1
ATOM 686 C C . CYS A 1 92 ? 2.720 -5.006 -13.479 1.00 89.06 92 CYS A C 1
ATOM 688 O O . CYS A 1 92 ? 3.290 -5.674 -14.347 1.00 89.06 92 CYS A O 1
ATOM 690 N N . HIS A 1 93 ? 3.259 -3.911 -12.942 1.00 87.38 93 HIS A N 1
ATOM 691 C CA . HIS A 1 93 ? 4.646 -3.534 -13.186 1.00 87.38 93 HIS A CA 1
ATOM 692 C C . HIS A 1 93 ? 5.601 -4.563 -12.575 1.00 87.38 93 HIS A C 1
ATOM 694 O O . HIS A 1 93 ? 5.335 -5.129 -11.521 1.00 87.38 93 HIS A O 1
ATOM 700 N N . THR A 1 94 ? 6.721 -4.788 -13.255 1.00 91.88 94 THR A N 1
ATOM 701 C CA . THR A 1 94 ? 7.771 -5.703 -12.809 1.00 91.88 94 THR A CA 1
ATOM 702 C C . THR A 1 94 ? 8.544 -5.142 -11.620 1.00 91.88 94 THR A C 1
ATOM 704 O O . THR A 1 94 ? 9.182 -4.091 -11.763 1.00 91.88 94 THR A O 1
ATOM 707 N N . SER A 1 95 ? 8.569 -5.884 -10.512 1.00 94.19 95 SER A N 1
ATOM 708 C CA . SER A 1 95 ? 9.347 -5.543 -9.314 1.00 94.19 95 SER A CA 1
ATOM 709 C C . SER A 1 95 ? 10.449 -6.574 -9.070 1.00 94.19 95 SER A C 1
ATOM 711 O O . SER A 1 95 ? 10.181 -7.770 -8.989 1.00 94.19 95 SER A O 1
ATOM 713 N N . ASN A 1 96 ? 11.697 -6.117 -8.957 1.00 96.75 96 ASN A N 1
ATOM 714 C CA . ASN A 1 96 ? 12.862 -6.960 -8.681 1.00 96.75 96 ASN A CA 1
ATOM 715 C C . ASN A 1 96 ? 13.995 -6.143 -8.051 1.00 96.75 96 ASN A C 1
ATOM 717 O O . ASN A 1 96 ? 13.948 -4.909 -8.051 1.00 96.75 96 ASN A O 1
ATOM 721 N N . LEU A 1 97 ? 15.007 -6.827 -7.518 1.00 96.62 97 LEU A N 1
ATOM 722 C CA . LEU A 1 97 ? 16.121 -6.187 -6.819 1.00 96.62 97 LEU A CA 1
ATOM 723 C C . LEU A 1 97 ? 17.039 -5.388 -7.757 1.00 96.62 97 LEU A C 1
ATOM 725 O O . LEU A 1 97 ? 17.624 -4.408 -7.309 1.00 96.62 97 LEU A O 1
ATOM 729 N N . SER A 1 98 ? 17.130 -5.722 -9.050 1.00 95.69 98 SER A N 1
ATOM 730 C CA . SER A 1 98 ? 17.868 -4.900 -10.024 1.00 95.69 98 SER A CA 1
ATOM 731 C C . SER A 1 98 ? 17.235 -3.521 -10.247 1.00 95.69 98 SER A C 1
ATOM 733 O O . SER A 1 98 ? 17.949 -2.561 -10.526 1.00 95.69 98 SER A O 1
ATOM 735 N N . ARG A 1 99 ? 15.905 -3.400 -10.131 1.00 92.56 99 ARG A N 1
ATOM 736 C CA . ARG A 1 99 ? 15.177 -2.126 -10.289 1.00 92.56 99 ARG A CA 1
ATOM 737 C C . ARG A 1 99 ? 14.946 -1.406 -8.966 1.00 92.56 99 ARG A C 1
ATOM 739 O O . ARG A 1 99 ? 15.012 -0.181 -8.920 1.00 92.56 99 ARG A O 1
ATOM 746 N N . TYR A 1 100 ? 14.655 -2.159 -7.909 1.00 93.25 100 TYR A N 1
ATOM 747 C CA . TYR A 1 100 ? 14.256 -1.634 -6.604 1.00 93.25 100 TYR A CA 1
ATOM 748 C C . TYR A 1 100 ? 14.996 -2.360 -5.464 1.00 93.25 100 TYR A C 1
ATOM 750 O O . TYR A 1 100 ? 14.361 -3.036 -4.653 1.00 93.25 100 TYR A O 1
ATOM 758 N N . PRO A 1 101 ? 16.333 -2.220 -5.359 1.00 93.44 101 PRO A N 1
ATOM 759 C CA . PRO A 1 101 ? 17.133 -2.933 -4.353 1.00 93.44 101 PRO A CA 1
ATOM 760 C C . PRO A 1 101 ? 16.782 -2.541 -2.910 1.00 93.44 101 PRO A C 1
ATOM 762 O O . PRO A 1 101 ? 16.992 -3.314 -1.978 1.00 93.44 101 PRO A O 1
ATOM 765 N N . HIS A 1 102 ? 16.231 -1.338 -2.721 1.00 92.31 102 HIS A N 1
ATOM 766 C CA . HIS A 1 102 ? 15.873 -0.772 -1.418 1.00 92.31 102 HIS A CA 1
ATOM 767 C C . HIS A 1 102 ? 14.473 -0.151 -1.440 1.00 92.31 102 HIS A C 1
ATOM 769 O O . HIS A 1 102 ? 14.288 0.975 -0.973 1.00 92.31 102 HIS A O 1
ATOM 775 N N . ALA A 1 103 ? 13.509 -0.869 -2.024 1.00 94.06 103 ALA A N 1
ATOM 776 C CA . ALA A 1 103 ? 12.134 -0.406 -2.179 1.00 94.06 103 ALA A CA 1
ATOM 777 C C . ALA A 1 103 ? 11.535 0.085 -0.851 1.00 94.06 103 ALA A C 1
ATOM 779 O O . ALA A 1 103 ? 11.526 -0.630 0.154 1.00 94.06 103 ALA A O 1
ATOM 780 N N . ASP A 1 104 ? 10.997 1.303 -0.855 1.00 94.38 104 ASP A N 1
ATOM 781 C CA . ASP A 1 104 ? 10.358 1.889 0.325 1.00 94.38 104 ASP A CA 1
ATOM 782 C C . ASP A 1 104 ? 9.124 1.091 0.765 1.00 94.38 104 ASP A C 1
ATOM 784 O O . ASP A 1 104 ? 8.876 0.956 1.959 1.00 94.38 104 ASP A O 1
ATOM 788 N N . SER A 1 105 ? 8.406 0.483 -0.181 1.00 95.25 105 SER A N 1
ATOM 789 C CA . SER A 1 105 ? 7.290 -0.433 0.071 1.00 95.25 105 SER A CA 1
ATOM 790 C C . SER A 1 105 ? 7.692 -1.650 0.913 1.00 95.25 105 SER A C 1
ATOM 792 O O . SER A 1 105 ? 6.944 -2.042 1.807 1.00 95.25 105 SER A O 1
ATOM 794 N N . VAL A 1 106 ? 8.885 -2.212 0.681 1.00 96.75 106 VAL A N 1
ATOM 795 C CA . VAL A 1 106 ? 9.429 -3.330 1.473 1.00 96.75 106 VAL A CA 1
ATOM 796 C C . VAL A 1 106 ? 9.773 -2.858 2.884 1.00 96.75 106 VAL A C 1
ATOM 798 O O . VAL A 1 106 ? 9.320 -3.459 3.854 1.00 96.75 106 VAL A O 1
ATOM 801 N N . LYS A 1 107 ? 10.462 -1.715 3.021 1.00 96.38 107 LYS A N 1
ATOM 802 C CA . LYS A 1 107 ? 10.765 -1.121 4.340 1.00 96.38 107 LYS A CA 1
ATOM 803 C C . LYS A 1 107 ? 9.495 -0.840 5.147 1.00 96.38 107 LYS A C 1
ATOM 805 O O . LYS A 1 107 ? 9.465 -1.072 6.353 1.00 96.38 107 LYS A O 1
ATOM 810 N N . LEU A 1 108 ? 8.451 -0.321 4.496 1.00 97.00 108 LEU A N 1
ATOM 811 C CA . LEU A 1 108 ? 7.149 -0.077 5.118 1.00 97.00 108 LEU A CA 1
ATOM 812 C C . LEU A 1 108 ? 6.496 -1.385 5.567 1.00 97.00 108 LEU A C 1
ATOM 814 O O . LEU A 1 108 ? 6.020 -1.455 6.700 1.00 97.00 108 LEU A O 1
ATOM 818 N N . GLY A 1 109 ? 6.519 -2.413 4.715 1.00 97.38 109 GLY A N 1
ATOM 819 C CA . GLY A 1 109 ? 5.994 -3.735 5.041 1.00 97.38 109 GLY A CA 1
ATOM 820 C C . GLY A 1 109 ? 6.681 -4.357 6.257 1.00 97.38 109 GLY A C 1
ATOM 821 O O . GLY A 1 109 ? 6.011 -4.763 7.210 1.00 97.38 109 GLY A O 1
ATOM 822 N N . ASP A 1 110 ? 8.012 -4.338 6.293 1.00 97.88 110 ASP A N 1
ATOM 823 C CA . ASP A 1 110 ? 8.798 -4.839 7.426 1.00 97.88 110 ASP A CA 1
ATOM 824 C C . ASP A 1 110 ? 8.510 -4.049 8.711 1.00 97.88 110 ASP A C 1
ATOM 826 O O . ASP A 1 110 ? 8.304 -4.618 9.785 1.00 97.88 110 ASP A O 1
ATOM 830 N N . ALA A 1 111 ? 8.417 -2.722 8.609 1.00 98.00 111 ALA A N 1
ATOM 831 C CA . ALA A 1 111 ? 8.137 -1.861 9.751 1.00 98.00 111 ALA A CA 1
ATOM 832 C C . ALA A 1 111 ? 6.698 -2.021 10.284 1.00 98.00 111 ALA A C 1
ATOM 834 O O . ALA A 1 111 ? 6.452 -1.807 11.475 1.00 98.00 111 ALA A O 1
ATOM 835 N N . LEU A 1 112 ? 5.734 -2.381 9.434 1.00 98.06 112 LEU A N 1
ATOM 836 C CA . LEU A 1 112 ? 4.382 -2.760 9.850 1.00 98.06 112 LEU A CA 1
ATOM 837 C C . LEU A 1 112 ? 4.377 -4.142 10.515 1.00 98.06 112 LEU A C 1
ATOM 839 O O . LEU A 1 112 ? 3.758 -4.306 11.568 1.00 98.06 112 LEU A O 1
ATOM 843 N N . ALA A 1 113 ? 5.122 -5.107 9.973 1.00 97.88 113 ALA A N 1
ATOM 844 C CA . ALA A 1 113 ? 5.260 -6.437 10.562 1.00 97.88 113 ALA A CA 1
ATOM 845 C C . ALA A 1 113 ? 5.872 -6.366 11.969 1.00 97.88 113 ALA A C 1
ATOM 847 O O . ALA A 1 113 ? 5.321 -6.938 12.908 1.00 97.88 113 ALA A O 1
ATOM 848 N N . ALA A 1 114 ? 6.927 -5.565 12.148 1.00 98.06 114 ALA A N 1
ATOM 849 C CA . ALA A 1 114 ? 7.541 -5.301 13.451 1.00 98.06 114 ALA A CA 1
ATOM 850 C C . ALA A 1 114 ? 6.573 -4.656 14.462 1.00 98.06 114 ALA A C 1
ATOM 852 O O . ALA A 1 114 ? 6.749 -4.791 15.670 1.00 98.06 114 ALA A O 1
ATOM 853 N N . ARG A 1 115 ? 5.526 -3.973 13.981 1.00 96.81 115 ARG A N 1
ATOM 854 C CA . ARG A 1 115 ? 4.454 -3.399 14.808 1.00 96.81 115 ARG A CA 1
ATOM 855 C C . ARG A 1 115 ? 3.274 -4.348 15.008 1.00 96.81 115 ARG A C 1
ATOM 857 O O . ARG A 1 115 ? 2.287 -3.922 15.597 1.00 96.81 115 ARG A O 1
ATOM 864 N N . GLY A 1 116 ? 3.342 -5.592 14.536 1.00 97.12 116 GLY A N 1
ATOM 865 C CA . GLY A 1 116 ? 2.301 -6.606 14.715 1.00 97.12 116 GLY A CA 1
ATOM 866 C C . GLY A 1 116 ? 1.232 -6.648 13.619 1.00 97.12 116 GLY A C 1
ATOM 867 O O . GLY A 1 116 ? 0.192 -7.260 13.836 1.00 97.12 116 GLY A O 1
ATOM 868 N N . PHE A 1 117 ? 1.447 -6.011 12.462 1.00 98.06 117 PHE A N 1
ATOM 869 C CA . PHE A 1 117 ? 0.590 -6.215 11.290 1.00 98.06 117 PHE A CA 1
ATOM 870 C C . PHE A 1 117 ? 1.074 -7.428 10.493 1.00 98.06 117 PHE A C 1
ATOM 872 O O . PHE A 1 117 ? 2.050 -7.351 9.739 1.00 98.06 117 PHE A O 1
ATOM 879 N N . ALA A 1 118 ? 0.384 -8.554 10.648 1.00 97.50 118 ALA A N 1
ATOM 880 C CA . ALA A 1 118 ? 0.722 -9.789 9.957 1.00 97.50 118 ALA A CA 1
ATOM 881 C C . ALA A 1 118 ? 0.481 -9.662 8.442 1.00 97.50 118 ALA A C 1
ATOM 883 O O . ALA A 1 118 ? -0.595 -9.251 7.999 1.00 97.50 118 ALA A O 1
ATOM 884 N N . HIS A 1 119 ? 1.474 -10.040 7.635 1.00 95.25 119 HIS A N 1
ATOM 885 C CA . HIS A 1 119 ? 1.336 -10.072 6.180 1.00 95.25 119 HIS A CA 1
ATOM 886 C C . HIS A 1 119 ? 0.315 -11.135 5.763 1.00 95.25 119 HIS A C 1
ATOM 888 O O . HIS A 1 119 ? 0.472 -12.303 6.116 1.00 95.25 119 HIS A O 1
ATOM 894 N N . LEU A 1 120 ? -0.727 -10.727 5.028 1.00 91.88 120 LEU A N 1
ATOM 895 C CA . LEU A 1 120 ? -1.895 -11.562 4.709 1.00 91.88 120 LEU A CA 1
ATOM 896 C C . LEU A 1 120 ? -2.511 -12.218 5.961 1.00 91.88 120 LEU A C 1
ATOM 898 O O . LEU A 1 120 ? -2.967 -13.360 5.927 1.00 91.88 120 LEU A O 1
ATOM 902 N N . GLY A 1 121 ? -2.488 -11.503 7.089 1.00 89.00 121 GLY A N 1
ATOM 903 C CA . GLY A 1 121 ? -3.056 -11.978 8.344 1.00 89.00 121 GLY A CA 1
ATOM 904 C C . GLY A 1 121 ? -4.574 -12.171 8.280 1.00 89.00 121 GLY A C 1
ATOM 905 O O . GLY A 1 121 ? -5.267 -11.506 7.515 1.00 89.00 121 GLY A O 1
ATOM 906 N N . ASN A 1 122 ? -5.099 -13.059 9.133 1.00 89.12 122 ASN A N 1
ATOM 907 C CA . ASN A 1 122 ? -6.540 -13.189 9.352 1.00 89.12 122 ASN A CA 1
ATOM 908 C C . ASN A 1 122 ? -7.165 -11.835 9.761 1.00 89.12 122 ASN A C 1
ATOM 910 O O . ASN A 1 122 ? -6.535 -11.032 10.446 1.00 89.12 122 ASN A O 1
ATOM 914 N N . GLN A 1 123 ? -8.422 -11.602 9.389 1.00 84.31 123 GLN A N 1
ATOM 915 C CA . GLN A 1 123 ? -9.170 -10.385 9.704 1.00 84.31 123 GLN A CA 1
ATOM 916 C C . GLN A 1 123 ? -9.397 -10.175 11.210 1.00 84.31 123 GLN A C 1
ATOM 918 O O . GLN A 1 123 ? -9.712 -9.061 11.615 1.00 84.31 123 GLN A O 1
ATOM 923 N N . ASP A 1 124 ? -9.228 -11.201 12.048 1.00 88.38 124 ASP A N 1
ATOM 924 C CA . ASP A 1 124 ? -9.326 -11.082 13.512 1.00 88.38 124 ASP A CA 1
ATOM 925 C C . ASP A 1 124 ? -8.083 -10.467 14.179 1.00 88.38 124 ASP A C 1
ATOM 927 O O . ASP A 1 124 ? -8.147 -10.046 15.333 1.00 88.38 124 ASP A O 1
ATOM 931 N N . GLN A 1 125 ? -6.957 -10.395 13.469 1.00 93.81 125 GLN A N 1
ATOM 932 C CA . GLN A 1 125 ? -5.713 -9.785 13.941 1.00 93.81 125 GLN A CA 1
ATOM 933 C C . GLN A 1 125 ? -5.361 -8.569 13.090 1.00 93.81 125 GLN A C 1
ATOM 935 O O . GLN A 1 125 ? -5.947 -8.345 12.034 1.00 93.81 125 GLN A O 1
ATOM 940 N N . ARG A 1 126 ? -4.376 -7.785 13.531 1.00 97.75 126 ARG A N 1
ATOM 941 C CA . ARG A 1 126 ? -3.867 -6.684 12.714 1.00 97.75 126 ARG A CA 1
ATOM 942 C C . ARG A 1 126 ? -3.154 -7.242 11.492 1.00 97.75 126 ARG A C 1
ATOM 944 O O . ARG A 1 126 ? -2.340 -8.161 11.613 1.00 97.75 126 ARG A O 1
ATOM 951 N N . TRP A 1 127 ? -3.443 -6.692 10.320 1.00 98.12 127 TRP A N 1
ATOM 952 C CA . TRP A 1 127 ? -2.981 -7.256 9.055 1.00 98.12 127 TRP A CA 1
ATOM 953 C C . TRP A 1 127 ? -2.463 -6.197 8.088 1.00 98.12 127 TRP A C 1
ATOM 955 O O . TRP A 1 127 ? -2.826 -5.023 8.148 1.00 98.12 127 TRP A O 1
ATOM 965 N N . GLN A 1 128 ? -1.608 -6.635 7.170 1.00 98.12 128 GLN A N 1
ATOM 966 C CA . GLN A 1 128 ? -1.195 -5.841 6.021 1.00 98.12 128 GLN A CA 1
ATOM 967 C C . GLN A 1 128 ? -1.242 -6.660 4.729 1.00 98.12 128 GLN A C 1
ATOM 969 O O . GLN A 1 128 ? -1.069 -7.882 4.760 1.00 98.12 128 GLN A O 1
ATOM 974 N N . SER A 1 129 ? -1.431 -5.995 3.592 1.00 96.50 129 SER A N 1
ATOM 975 C CA . SER A 1 129 ? -1.349 -6.633 2.276 1.00 96.50 129 SER A CA 1
ATOM 976 C C . SER A 1 129 ? -0.884 -5.674 1.182 1.00 96.50 129 SER A C 1
ATOM 978 O O . SER A 1 129 ? -1.109 -4.464 1.250 1.00 96.50 129 SER A O 1
ATOM 980 N N . GLU A 1 130 ? -0.289 -6.230 0.128 1.00 95.44 130 GLU A N 1
ATOM 981 C CA . GLU A 1 130 ? -0.163 -5.528 -1.152 1.00 95.44 130 GLU A CA 1
ATOM 982 C C . GLU A 1 130 ? -1.565 -5.276 -1.736 1.00 95.44 130 GLU A C 1
ATOM 984 O O . GLU A 1 130 ? -2.470 -6.105 -1.608 1.00 95.44 130 GLU A O 1
ATOM 989 N N . CYS A 1 131 ? -1.746 -4.131 -2.380 1.00 93.06 131 CYS A N 1
ATOM 990 C CA . CYS A 1 131 ? -2.920 -3.780 -3.161 1.00 93.06 131 CYS A CA 1
ATOM 991 C C . CYS A 1 131 ? -2.500 -3.568 -4.611 1.00 93.06 131 CYS A C 1
ATOM 993 O O . CYS A 1 131 ? -1.475 -2.953 -4.884 1.00 93.06 131 CYS A O 1
ATOM 995 N N . TYR A 1 132 ? -3.329 -4.043 -5.536 1.00 91.88 132 TYR A N 1
ATOM 996 C CA . TYR A 1 132 ? -3.223 -3.729 -6.955 1.00 91.88 132 TYR A CA 1
ATOM 997 C C . TYR A 1 132 ? -4.500 -2.974 -7.339 1.00 91.88 132 TYR A C 1
ATOM 999 O O . TYR A 1 132 ? -5.532 -3.612 -7.573 1.00 91.88 132 TYR A O 1
ATOM 1007 N N . PRO A 1 133 ? -4.478 -1.626 -7.378 1.00 91.81 133 PRO A N 1
ATOM 1008 C CA . PRO A 1 133 ? -5.705 -0.837 -7.465 1.00 91.81 133 PRO A CA 1
ATOM 1009 C C . PRO A 1 133 ? -6.532 -1.110 -8.717 1.00 91.81 133 PRO A C 1
ATOM 1011 O O . PRO A 1 133 ? -7.753 -1.151 -8.643 1.00 91.81 133 PRO A O 1
ATOM 1014 N N . HIS A 1 134 ? -5.899 -1.339 -9.873 1.00 93.12 134 HIS A N 1
ATOM 1015 C CA . HIS A 1 134 ? -6.639 -1.630 -11.102 1.00 93.12 134 HIS A CA 1
ATOM 1016 C C . HIS A 1 134 ? -7.462 -2.930 -10.997 1.00 93.12 134 HIS A C 1
ATOM 1018 O O . HIS A 1 134 ? -8.676 -2.838 -11.185 1.00 93.12 134 HIS A O 1
ATOM 1024 N N . PRO A 1 135 ? -6.882 -4.100 -10.649 1.00 94.75 135 PRO A N 1
ATOM 1025 C CA . PRO A 1 135 ? -7.662 -5.293 -10.312 1.00 94.75 135 PRO A CA 1
ATOM 1026 C C . PRO A 1 135 ? -8.722 -5.064 -9.225 1.00 94.75 135 PRO A C 1
ATOM 1028 O O . PRO A 1 135 ? -9.863 -5.477 -9.396 1.00 94.75 135 PRO A O 1
ATOM 1031 N N . ALA A 1 136 ? -8.391 -4.357 -8.139 1.00 93.06 136 ALA A N 1
ATOM 1032 C CA . ALA A 1 136 ? -9.336 -4.125 -7.045 1.00 93.06 136 ALA A CA 1
ATOM 1033 C C . ALA A 1 136 ? -10.574 -3.328 -7.494 1.00 93.06 136 ALA A C 1
ATOM 1035 O O . ALA A 1 136 ? -11.703 -3.735 -7.235 1.00 93.06 136 ALA A O 1
ATOM 1036 N N . LEU A 1 137 ? -10.377 -2.221 -8.216 1.00 94.31 137 LEU A N 1
ATOM 1037 C CA . LEU A 1 137 ? -11.464 -1.390 -8.745 1.00 94.31 137 LEU A CA 1
ATOM 1038 C C . LEU A 1 137 ? -12.328 -2.156 -9.746 1.00 94.31 137 LEU A C 1
ATOM 1040 O O . LEU A 1 137 ? -13.543 -1.985 -9.779 1.00 94.31 137 LEU A O 1
ATOM 1044 N N . ILE A 1 138 ? -11.692 -2.992 -10.561 1.00 95.81 138 ILE A N 1
ATOM 1045 C CA . ILE A 1 138 ? -12.371 -3.857 -11.511 1.00 95.81 138 ILE A CA 1
ATOM 1046 C C . ILE A 1 138 ? -13.354 -4.794 -10.794 1.00 95.81 138 ILE A C 1
ATOM 1048 O O . ILE A 1 138 ? -14.504 -4.892 -11.216 1.00 95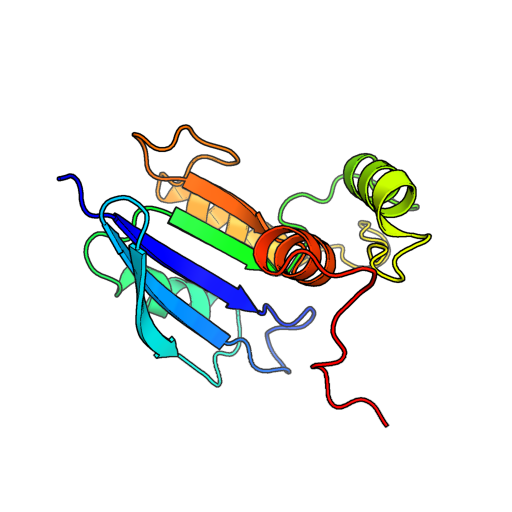.81 138 ILE A O 1
ATOM 1052 N N . GLU A 1 139 ? -12.924 -5.450 -9.716 1.00 95.75 139 GLU A N 1
ATOM 1053 C CA . GLU A 1 139 ? -13.769 -6.385 -8.965 1.00 95.75 139 GLU A CA 1
ATOM 1054 C C . GLU A 1 139 ? -14.826 -5.656 -8.120 1.00 95.75 139 GLU A C 1
ATOM 1056 O O . GLU A 1 139 ? -15.992 -6.044 -8.117 1.00 95.75 139 GLU A O 1
ATOM 1061 N N . ILE A 1 140 ? -14.467 -4.550 -7.461 1.00 92.06 140 ILE A N 1
ATOM 1062 C CA . ILE A 1 140 ? -15.399 -3.769 -6.627 1.00 92.06 140 ILE A CA 1
ATOM 1063 C C . ILE A 1 140 ? -16.532 -3.170 -7.469 1.00 92.06 140 ILE A C 1
ATOM 1065 O O . ILE A 1 140 ? -17.696 -3.237 -7.078 1.00 92.06 140 ILE A O 1
ATOM 1069 N N . PHE A 1 141 ? -16.207 -2.596 -8.629 1.00 93.88 141 PHE A N 1
ATOM 1070 C CA . PHE A 1 141 ? -17.181 -1.925 -9.494 1.00 93.88 141 PHE A CA 1
ATOM 1071 C C . PHE A 1 141 ? -17.688 -2.800 -10.644 1.00 93.88 141 PHE A C 1
ATOM 1073 O O . PHE A 1 141 ? -18.418 -2.304 -11.501 1.00 93.88 141 PHE A O 1
ATOM 1080 N N . GLN A 1 142 ? -17.312 -4.084 -10.678 1.00 95.62 142 GLN A N 1
ATOM 1081 C CA . GLN A 1 142 ? -17.713 -5.036 -11.720 1.00 95.62 142 GLN A CA 1
ATOM 1082 C C . GLN A 1 142 ? -17.419 -4.511 -13.142 1.00 95.62 142 GLN A C 1
ATOM 1084 O O . GLN A 1 142 ? -18.233 -4.607 -14.064 1.00 95.62 142 GLN A O 1
ATOM 1089 N N . LEU A 1 143 ? -16.239 -3.912 -13.326 1.00 96.06 143 LEU A N 1
ATOM 1090 C CA . LEU A 1 143 ? -15.838 -3.290 -14.589 1.00 96.06 143 LEU A CA 1
ATOM 1091 C C . LEU A 1 143 ? -15.338 -4.333 -15.587 1.00 96.06 143 LEU A C 1
ATOM 1093 O O . LEU A 1 143 ? -14.726 -5.338 -15.228 1.00 96.06 143 LEU A O 1
ATOM 1097 N N . ARG A 1 144 ? -15.510 -4.056 -16.881 1.00 96.00 144 ARG A N 1
ATOM 1098 C CA . ARG A 1 144 ? -14.954 -4.914 -17.941 1.00 96.00 144 ARG A CA 1
ATOM 1099 C C . ARG A 1 144 ? -13.424 -4.860 -17.979 1.00 96.00 144 ARG A C 1
ATOM 1101 O O . ARG A 1 144 ? -12.774 -5.896 -18.078 1.00 96.00 144 ARG A O 1
ATOM 1108 N N . GLU A 1 145 ? -12.861 -3.665 -17.853 1.00 96.19 145 GLU A N 1
ATOM 1109 C CA . GLU A 1 145 ? -11.422 -3.389 -17.876 1.00 96.19 145 GLU A CA 1
ATOM 1110 C C . GLU A 1 145 ? -11.063 -2.263 -16.900 1.00 96.19 145 GLU A C 1
ATOM 1112 O O . GLU A 1 145 ? -11.946 -1.720 -16.230 1.00 96.19 145 GLU A O 1
ATOM 1117 N N . ARG A 1 146 ? -9.770 -1.922 -16.793 1.00 94.12 146 ARG A N 1
ATOM 1118 C CA . ARG A 1 146 ? -9.299 -0.886 -15.864 1.00 94.12 146 ARG A CA 1
ATOM 1119 C C . ARG A 1 146 ? -10.091 0.418 -16.006 1.00 94.12 146 ARG A C 1
ATOM 1121 O O . ARG A 1 146 ? -10.347 0.896 -17.109 1.00 94.12 146 ARG A O 1
ATOM 1128 N N . HIS A 1 147 ? -10.387 1.047 -14.874 1.00 89.62 147 HIS A N 1
ATOM 1129 C CA . HIS A 1 147 ? -10.871 2.420 -14.864 1.00 89.62 147 HIS A CA 1
ATOM 1130 C C . HIS A 1 147 ? -9.718 3.399 -15.135 1.00 89.62 147 HIS A C 1
ATOM 1132 O O . HIS A 1 147 ? -8.647 3.299 -14.527 1.00 89.62 147 HIS A O 1
ATOM 1138 N N . PHE A 1 148 ? -9.938 4.357 -16.034 1.00 81.94 148 PHE A N 1
ATOM 1139 C CA . PHE A 1 148 ? -8.995 5.441 -16.300 1.00 81.94 148 PHE A CA 1
ATOM 1140 C C . PHE A 1 148 ? -9.200 6.564 -15.280 1.00 81.94 148 PHE A C 1
ATOM 1142 O O . PHE A 1 148 ? -10.025 7.446 -15.487 1.00 81.94 148 PHE A O 1
ATOM 1149 N N . TYR A 1 149 ? -8.449 6.523 -14.178 1.00 77.19 149 TYR A N 1
ATOM 1150 C CA . TYR A 1 149 ? -8.472 7.581 -13.155 1.00 77.19 149 TYR A CA 1
ATOM 1151 C C . TYR A 1 149 ? -7.150 8.343 -13.027 1.00 77.19 149 TYR A C 1
ATOM 1153 O O . TYR A 1 149 ? -7.126 9.459 -12.512 1.00 77.19 149 TYR A O 1
ATOM 1161 N N . LYS A 1 150 ? -6.033 7.769 -13.496 1.00 66.75 150 LYS A N 1
ATOM 1162 C CA . LYS A 1 150 ? -4.752 8.480 -13.519 1.00 66.75 150 LYS A CA 1
ATOM 1163 C C . LYS A 1 150 ? -4.787 9.502 -14.653 1.00 66.75 150 LYS A C 1
ATOM 1165 O O . LYS A 1 150 ? -4.963 9.132 -15.812 1.00 66.75 150 LYS A O 1
ATOM 1170 N N . LYS A 1 151 ? -4.580 10.778 -14.317 1.00 52.38 151 LYS A N 1
ATOM 1171 C CA . LYS A 1 151 ? -4.253 11.830 -15.289 1.00 52.38 151 LYS A CA 1
ATOM 1172 C C . LYS A 1 151 ? -2.850 11.548 -15.845 1.00 52.38 151 LYS A C 1
ATOM 1174 O O . LYS A 1 151 ? -1.857 12.067 -15.350 1.00 52.38 151 LYS A O 1
ATOM 1179 N N . GLY A 1 152 ? -2.762 10.665 -16.832 1.00 54.50 152 GLY A N 1
ATOM 1180 C CA . GLY A 1 152 ? -1.657 10.651 -17.786 1.00 54.50 152 GLY A CA 1
ATOM 1181 C C . GLY A 1 152 ? -2.049 11.529 -18.968 1.00 54.50 152 GLY A C 1
ATOM 1182 O O . GLY A 1 152 ? -3.232 11.585 -19.300 1.00 54.50 152 GLY A O 1
ATOM 1183 N N . ARG A 1 153 ? -1.091 12.244 -19.564 1.00 42.41 153 ARG A N 1
ATOM 1184 C CA . ARG A 1 153 ? -1.285 12.720 -20.940 1.00 42.41 153 ARG A CA 1
ATOM 1185 C C . ARG A 1 153 ? -1.614 11.545 -21.856 1.00 42.41 153 ARG A C 1
ATOM 1187 O O . ARG A 1 153 ? -1.056 10.453 -21.604 1.00 42.41 153 ARG A O 1
#